Protein AF-A0A9E5LM54-F1 (afdb_monomer_lite)

Foldseek 3Di:
DDDDDDDFDQDPLVVVLVVLVSCVVVVVDDQADKDKDWADPPTPDDDDGDDIDIGGSNSVVSVVPDDD

Radius of gyration: 12.03 Å; chains: 1; bounding box: 26×32×24 Å

Secondary structure (DSSP, 8-state):
---------SSHHHHHHHHHHHHHHTTS--TTSEEEEEE-SSTTS-----EEEEEES-HHHHHHT---

pLDDT: mean 90.58, std 9.54, range [51.66, 96.88]

Sequence (68 aa):
TNCVLSGNKTRFKEAVVSAVRAALAEGLADETEQVVITAGVPFNITGTTNILRVAPCNERMIYAMDPE

Structure (mmCIF, N/CA/C/O backbone):
data_AF-A0A9E5LM54-F1
#
_entry.id   AF-A0A9E5LM54-F1
#
loop_
_atom_site.group_PDB
_atom_site.id
_atom_site.type_symbol
_atom_site.label_atom_id
_atom_site.label_alt_id
_atom_site.label_comp_id
_atom_site.label_asym_id
_atom_site.label_entity_id
_atom_site.label_seq_id
_atom_site.pdbx_PDB_ins_code
_atom_site.Cartn_x
_atom_site.Cartn_y
_atom_site.Cartn_z
_atom_site.occupancy
_atom_site.B_iso_or_equiv
_atom_site.auth_seq_id
_atom_site.auth_comp_id
_atom_site.auth_asym_id
_atom_site.auth_atom_id
_atom_site.pdbx_PDB_model_num
ATOM 1 N N . THR A 1 1 ? 0.900 -15.686 9.777 1.00 63.53 1 THR A N 1
ATOM 2 C CA . THR A 1 1 ? 0.895 -15.999 8.333 1.00 63.53 1 THR A CA 1
ATOM 3 C C . THR A 1 1 ? -0.362 -15.399 7.739 1.00 63.53 1 THR A C 1
ATOM 5 O O . THR A 1 1 ? -1.427 -15.966 7.909 1.00 63.53 1 THR A O 1
ATOM 8 N N . ASN A 1 2 ? -0.254 -14.214 7.140 1.00 89.12 2 ASN A N 1
ATOM 9 C CA . ASN A 1 2 ? -1.333 -13.537 6.415 1.00 89.12 2 ASN A CA 1
ATOM 10 C C . ASN A 1 2 ? -0.730 -13.081 5.076 1.00 89.12 2 ASN A C 1
ATOM 12 O O . ASN A 1 2 ? 0.389 -12.564 5.063 1.00 89.12 2 ASN A O 1
ATOM 16 N N . CYS A 1 3 ? -1.407 -13.368 3.966 1.00 94.50 3 CYS A N 1
ATOM 17 C CA . CYS A 1 3 ? -0.974 -12.983 2.631 1.00 94.50 3 CYS A CA 1
ATOM 18 C C . CYS A 1 3 ? -2.199 -12.600 1.805 1.00 94.50 3 CYS A C 1
ATOM 20 O O . CYS A 1 3 ? -3.116 -13.402 1.645 1.00 94.50 3 CYS A O 1
ATOM 22 N N . VAL A 1 4 ? -2.176 -11.389 1.254 1.00 95.56 4 VAL A N 1
ATOM 23 C CA . VAL A 1 4 ? -3.231 -10.870 0.387 1.00 95.56 4 VAL A CA 1
ATOM 24 C C . VAL A 1 4 ? -2.654 -10.695 -1.009 1.00 95.56 4 VAL A C 1
ATOM 26 O O . VAL A 1 4 ? -1.650 -10.006 -1.204 1.00 95.56 4 VAL A O 1
ATOM 29 N N . LEU A 1 5 ? -3.285 -11.335 -1.991 1.00 94.94 5 LEU A N 1
ATOM 30 C CA . LEU A 1 5 ? -2.901 -11.177 -3.387 1.00 94.94 5 LEU A CA 1
ATOM 31 C C . LEU A 1 5 ? -3.315 -9.787 -3.873 1.00 94.94 5 LEU A C 1
ATOM 33 O O . LEU A 1 5 ? -4.450 -9.355 -3.686 1.00 94.94 5 LEU A O 1
ATOM 37 N N . SER A 1 6 ? -2.395 -9.097 -4.541 1.00 92.94 6 SER A N 1
ATOM 38 C CA . SER A 1 6 ? -2.680 -7.843 -5.235 1.00 92.94 6 SER A CA 1
ATOM 39 C C . SER A 1 6 ? -2.243 -7.942 -6.693 1.00 92.94 6 SER A C 1
ATOM 41 O O . SER A 1 6 ? -1.369 -8.739 -7.032 1.00 92.94 6 SER A O 1
ATOM 43 N N . GLY A 1 7 ? -2.872 -7.154 -7.566 1.00 91.81 7 GLY A N 1
ATOM 44 C CA . GLY A 1 7 ? -2.455 -7.061 -8.966 1.00 91.81 7 GLY A CA 1
ATOM 45 C C . GLY A 1 7 ? -1.078 -6.409 -9.123 1.00 91.81 7 GLY A C 1
ATOM 46 O O . GLY A 1 7 ? -0.586 -5.749 -8.205 1.00 91.81 7 GLY A O 1
ATOM 47 N N . ASN A 1 8 ? -0.489 -6.555 -10.313 1.00 91.50 8 ASN A N 1
ATOM 48 C CA . ASN A 1 8 ? 0.811 -5.973 -10.649 1.00 91.50 8 ASN A CA 1
ATOM 49 C C . ASN A 1 8 ? 0.850 -4.470 -10.351 1.00 91.50 8 ASN A C 1
ATOM 51 O O . ASN A 1 8 ? -0.111 -3.746 -10.620 1.00 91.50 8 ASN A O 1
ATOM 55 N N . LYS A 1 9 ? 1.979 -4.007 -9.813 1.00 92.44 9 LYS A N 1
ATOM 56 C CA . LYS A 1 9 ? 2.214 -2.595 -9.496 1.00 92.44 9 LYS A CA 1
ATOM 57 C C . LYS A 1 9 ? 3.261 -2.030 -10.434 1.00 92.44 9 LYS A C 1
ATOM 59 O O . LYS A 1 9 ? 4.219 -2.718 -10.790 1.00 92.44 9 LYS A O 1
ATOM 64 N N . THR A 1 10 ? 3.071 -0.778 -10.821 1.00 89.94 10 THR A N 1
ATOM 65 C CA . THR A 1 10 ? 4.040 -0.040 -11.643 1.00 89.94 10 THR A CA 1
ATOM 66 C C . THR A 1 10 ? 4.566 1.183 -10.907 1.00 89.94 10 THR A C 1
ATOM 68 O O . THR A 1 10 ? 5.739 1.527 -11.042 1.00 89.94 10 THR A O 1
ATOM 71 N N . ARG A 1 11 ? 3.730 1.794 -10.058 1.00 88.62 11 ARG A N 1
ATOM 72 C CA . ARG A 1 11 ? 4.097 2.939 -9.222 1.00 88.62 11 ARG A CA 1
ATOM 73 C C . ARG A 1 11 ? 4.082 2.578 -7.747 1.00 88.62 11 ARG A C 1
ATOM 75 O O . ARG A 1 11 ? 3.254 1.802 -7.277 1.00 88.62 11 ARG A O 1
ATOM 82 N N . PHE A 1 12 ? 4.965 3.222 -6.988 1.00 88.81 12 PHE A N 1
ATOM 83 C CA . PHE A 1 12 ? 5.084 2.974 -5.552 1.00 88.81 12 PHE A CA 1
ATOM 84 C C . PHE A 1 12 ? 3.806 3.347 -4.789 1.00 88.81 12 PHE A C 1
ATOM 86 O O . PHE A 1 12 ? 3.359 2.590 -3.930 1.00 88.81 12 PHE A O 1
ATOM 93 N N . LYS A 1 13 ? 3.142 4.440 -5.188 1.00 89.81 13 LYS A N 1
ATOM 94 C CA . LYS A 1 13 ? 1.843 4.862 -4.641 1.00 89.81 13 LYS A CA 1
ATOM 95 C C . LYS A 1 13 ? 0.779 3.756 -4.721 1.00 89.81 13 LYS A C 1
ATOM 97 O O . LYS A 1 13 ? 0.063 3.526 -3.753 1.00 89.81 13 LYS A O 1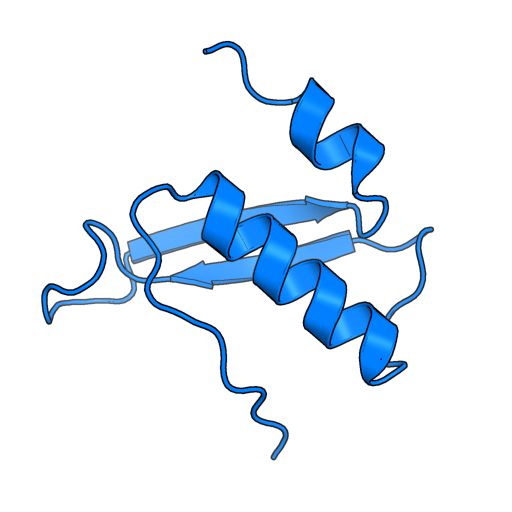
ATOM 102 N N . GLU A 1 14 ? 0.704 3.024 -5.834 1.00 92.69 14 GLU A N 1
ATOM 103 C CA . GLU A 1 14 ? -0.261 1.926 -6.012 1.00 92.69 14 GLU A CA 1
ATOM 104 C C . GLU A 1 14 ? 0.004 0.764 -5.050 1.00 92.69 14 GLU A C 1
ATOM 106 O O . GLU A 1 14 ? -0.936 0.117 -4.583 1.00 92.69 14 GLU A O 1
ATOM 111 N N . ALA A 1 15 ? 1.280 0.487 -4.764 1.00 93.50 15 ALA A N 1
ATOM 112 C CA . ALA A 1 15 ? 1.678 -0.531 -3.800 1.00 93.50 15 ALA A CA 1
ATOM 113 C C . ALA A 1 15 ? 1.299 -0.114 -2.371 1.00 93.50 15 ALA A C 1
ATOM 115 O O . ALA A 1 15 ? 0.729 -0.921 -1.639 1.00 93.50 15 ALA A O 1
ATOM 116 N N . VAL A 1 16 ? 1.526 1.155 -2.010 1.00 94.50 16 VAL A N 1
ATOM 117 C CA . VAL A 1 16 ? 1.147 1.715 -0.701 1.00 94.50 16 VAL A CA 1
ATOM 118 C C . VAL A 1 16 ? -0.364 1.628 -0.478 1.00 94.50 16 VAL A C 1
ATOM 120 O O . VAL A 1 16 ? -0.801 1.083 0.533 1.00 94.50 16 VAL A O 1
ATOM 123 N N . VAL A 1 17 ? -1.170 2.079 -1.445 1.00 94.69 17 VAL A N 1
ATOM 124 C CA . VAL A 1 17 ? -2.641 2.009 -1.357 1.00 94.69 17 VAL A CA 1
ATOM 125 C C . VAL A 1 17 ? -3.120 0.559 -1.241 1.00 94.69 17 VAL A C 1
ATOM 127 O O . VAL A 1 17 ? -4.013 0.259 -0.454 1.00 94.69 17 VAL A O 1
ATOM 130 N N . SER A 1 18 ? -2.511 -0.365 -1.989 1.00 95.62 18 SER A N 1
ATOM 131 C CA . SER A 1 18 ? -2.873 -1.785 -1.923 1.00 95.62 18 SER A CA 1
ATOM 132 C C . SER A 1 18 ? -2.565 -2.411 -0.563 1.00 95.62 18 SER A C 1
ATOM 134 O O . SER A 1 18 ? -3.358 -3.216 -0.084 1.00 95.62 18 SER A O 1
ATOM 136 N N . ALA A 1 19 ? -1.431 -2.052 0.044 1.00 95.94 19 ALA A N 1
ATOM 137 C CA . ALA A 1 19 ? -1.038 -2.542 1.361 1.00 95.94 19 ALA A CA 1
ATOM 138 C C . ALA A 1 19 ? -1.981 -2.022 2.455 1.00 95.94 19 ALA A C 1
ATOM 140 O O . ALA A 1 19 ? -2.435 -2.798 3.291 1.00 95.94 19 ALA A O 1
ATOM 141 N N . VAL A 1 20 ? -2.334 -0.734 2.402 1.00 96.44 20 VAL A N 1
ATOM 142 C CA . VAL A 1 20 ? -3.285 -0.119 3.338 1.00 96.44 20 VAL A CA 1
ATOM 143 C C . VAL A 1 20 ? -4.671 -0.757 3.225 1.00 96.44 20 VAL A C 1
ATOM 145 O O . VAL A 1 20 ? -5.236 -1.164 4.235 1.00 96.44 20 VAL A O 1
ATOM 148 N N . ARG A 1 21 ? -5.192 -0.943 2.004 1.00 95.81 21 ARG A N 1
ATOM 149 C CA . ARG A 1 21 ? -6.480 -1.627 1.789 1.00 95.81 21 ARG A CA 1
ATOM 150 C C . ARG A 1 21 ? -6.499 -3.038 2.356 1.00 95.81 21 ARG A C 1
ATOM 152 O O . ARG A 1 21 ? -7.492 -3.429 2.957 1.00 95.81 21 ARG A O 1
ATOM 159 N N . ALA A 1 22 ? -5.417 -3.790 2.163 1.00 96.62 22 ALA A N 1
ATOM 160 C CA . ALA A 1 22 ? -5.293 -5.132 2.715 1.00 96.62 22 ALA A CA 1
ATOM 161 C C . ALA A 1 22 ? -5.288 -5.109 4.252 1.00 96.62 22 ALA A C 1
ATOM 163 O O . ALA A 1 22 ? -6.009 -5.886 4.867 1.00 96.62 22 ALA A O 1
ATOM 164 N N . ALA A 1 23 ? -4.538 -4.191 4.871 1.00 96.44 23 ALA A N 1
ATOM 165 C CA . ALA A 1 23 ? -4.484 -4.063 6.328 1.00 96.44 23 ALA A CA 1
ATOM 166 C C . ALA A 1 23 ? -5.855 -3.726 6.940 1.00 96.44 23 ALA A C 1
ATOM 168 O O . ALA A 1 23 ? -6.245 -4.345 7.928 1.00 96.44 23 ALA A O 1
ATOM 169 N N . LEU A 1 24 ? -6.600 -2.803 6.321 1.00 96.00 24 LEU A N 1
ATOM 170 C CA . LEU A 1 24 ? -7.953 -2.437 6.749 1.00 96.00 24 LEU A CA 1
ATOM 171 C C . LEU A 1 24 ? -8.948 -3.593 6.558 1.00 96.00 24 LEU A C 1
ATOM 173 O O . LEU A 1 24 ? -9.716 -3.903 7.464 1.00 96.00 24 LEU A O 1
ATOM 177 N N . ALA A 1 25 ? -8.934 -4.248 5.391 1.00 96.25 25 ALA A N 1
ATOM 178 C CA . ALA A 1 25 ? -9.866 -5.334 5.072 1.00 96.25 25 ALA A CA 1
ATOM 179 C C . ALA A 1 25 ? -9.688 -6.560 5.983 1.00 96.25 25 ALA A C 1
ATOM 181 O O . ALA A 1 25 ? -10.665 -7.222 6.322 1.00 96.25 25 ALA A O 1
ATOM 182 N N . GLU A 1 26 ? -8.454 -6.835 6.400 1.00 96.19 26 GLU A N 1
ATOM 183 C CA . GLU A 1 26 ? -8.114 -7.919 7.326 1.00 96.19 26 GLU A CA 1
ATOM 184 C C . GLU A 1 26 ? -8.289 -7.521 8.806 1.00 96.19 26 GLU A C 1
ATOM 186 O O . GLU A 1 26 ? -8.062 -8.343 9.694 1.00 96.19 26 GLU A O 1
ATOM 191 N N . GLY A 1 27 ? -8.675 -6.269 9.095 1.00 96.00 27 GLY A N 1
ATOM 192 C CA . GLY A 1 27 ? -8.843 -5.759 10.460 1.00 96.00 27 GLY A CA 1
ATOM 193 C C . GLY A 1 27 ? -7.536 -5.677 11.255 1.00 96.00 27 GLY A C 1
ATOM 194 O O . GLY A 1 27 ? -7.557 -5.754 12.481 1.00 96.00 27 GLY A O 1
ATOM 195 N N . LEU A 1 28 ? -6.397 -5.565 10.564 1.00 95.50 28 LEU A N 1
ATOM 196 C CA . LEU A 1 28 ? -5.068 -5.460 11.177 1.00 95.50 28 LEU A CA 1
ATOM 197 C C . LEU A 1 28 ? -4.731 -4.032 11.611 1.00 95.50 28 LEU A C 1
ATOM 199 O O . LEU A 1 28 ? -3.837 -3.855 12.435 1.00 95.50 28 LEU A O 1
ATOM 203 N N . ALA A 1 29 ? -5.399 -3.047 11.017 1.00 96.56 29 ALA A N 1
ATOM 204 C CA . ALA A 1 29 ? -5.285 -1.642 11.366 1.00 96.56 29 ALA A CA 1
ATOM 205 C C . ALA A 1 29 ? -6.612 -0.920 11.092 1.00 96.56 29 ALA A C 1
ATOM 207 O O . ALA A 1 29 ? -7.446 -1.426 10.334 1.00 96.56 29 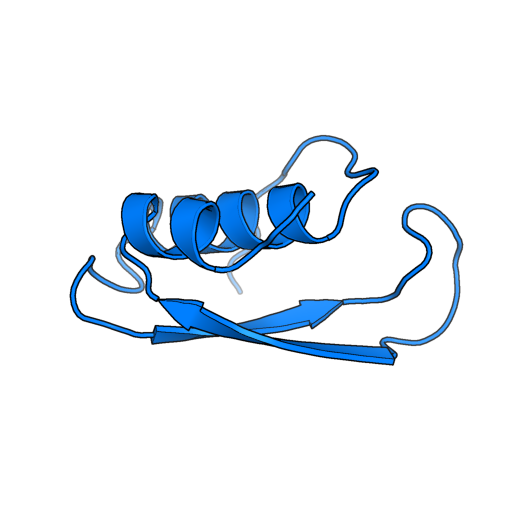ALA A O 1
ATOM 208 N N . ASP A 1 30 ? -6.780 0.277 11.648 1.00 96.50 30 ASP A N 1
ATOM 209 C CA . ASP A 1 30 ? -7.864 1.204 11.300 1.00 96.50 30 ASP A CA 1
ATOM 210 C C . ASP A 1 30 ? -7.349 2.501 10.642 1.00 96.50 30 ASP A C 1
ATOM 212 O O . ASP A 1 30 ? -6.145 2.718 10.497 1.00 96.50 30 ASP A O 1
ATOM 216 N N . GLU A 1 31 ? -8.257 3.374 10.187 1.00 95.44 31 GLU A N 1
ATOM 217 C CA . GLU A 1 31 ? -7.912 4.609 9.460 1.00 95.44 31 GLU A CA 1
ATOM 218 C C . GLU A 1 31 ? -7.094 5.626 10.277 1.00 95.44 31 GLU A C 1
ATOM 220 O O . GLU A 1 31 ? -6.532 6.560 9.695 1.00 95.44 31 GLU A O 1
ATOM 225 N N . THR A 1 32 ? -7.042 5.481 11.603 1.00 96.12 32 THR A N 1
ATOM 226 C CA . THR A 1 32 ? -6.319 6.385 12.509 1.00 96.12 32 THR A CA 1
ATOM 227 C C . THR A 1 32 ? -4.854 5.997 12.692 1.00 96.12 32 THR A C 1
ATOM 229 O O . THR A 1 32 ? -4.052 6.802 13.171 1.00 96.12 32 THR A O 1
ATOM 232 N N . GLU A 1 33 ? -4.486 4.792 12.265 1.00 96.88 33 GLU A N 1
ATOM 233 C CA . GLU A 1 33 ? -3.155 4.232 12.445 1.00 96.88 33 GLU A CA 1
ATOM 234 C C . GLU A 1 33 ? -2.240 4.462 11.232 1.00 96.88 33 GLU A C 1
ATOM 236 O O . GLU A 1 33 ? -2.623 4.988 10.178 1.00 96.88 33 GLU A O 1
ATOM 241 N N . GLN A 1 34 ? -0.973 4.081 11.399 1.00 96.06 34 GLN A N 1
ATOM 242 C CA . GLN A 1 34 ? 0.041 4.118 10.351 1.00 96.06 34 GLN A CA 1
ATOM 243 C C . GLN A 1 34 ? 0.652 2.737 10.154 1.00 96.06 34 GLN A C 1
ATOM 245 O O . GLN A 1 34 ? 0.829 1.975 11.102 1.00 96.06 34 GLN A O 1
ATOM 250 N N . VAL A 1 35 ? 1.052 2.452 8.918 1.00 95.69 35 VAL A N 1
ATOM 251 C CA . VAL A 1 35 ? 1.710 1.202 8.537 1.00 95.69 35 VAL A CA 1
ATOM 252 C C . VAL A 1 35 ? 3.097 1.466 7.968 1.00 95.69 35 VAL A C 1
ATOM 254 O O . VAL A 1 35 ? 3.328 2.440 7.245 1.00 95.69 35 VAL A O 1
ATOM 257 N N . VAL A 1 36 ? 4.030 0.567 8.282 1.00 96.75 36 VAL A N 1
ATOM 258 C CA . VAL A 1 36 ? 5.363 0.531 7.675 1.00 96.75 36 VAL A CA 1
ATOM 259 C C . VAL A 1 36 ? 5.335 -0.456 6.519 1.00 96.75 36 VAL A C 1
ATOM 261 O O . VAL A 1 36 ? 5.070 -1.642 6.696 1.00 96.75 36 VAL A O 1
ATOM 264 N N . ILE A 1 37 ? 5.623 0.042 5.325 1.00 95.62 37 ILE A N 1
ATOM 265 C CA . ILE A 1 37 ? 5.599 -0.721 4.083 1.00 95.62 37 ILE A CA 1
ATOM 266 C C . ILE A 1 37 ? 7.028 -0.869 3.592 1.00 95.62 37 ILE A C 1
ATOM 268 O O . ILE A 1 37 ? 7.767 0.113 3.515 1.00 95.62 37 ILE A O 1
ATOM 272 N N . THR A 1 38 ? 7.404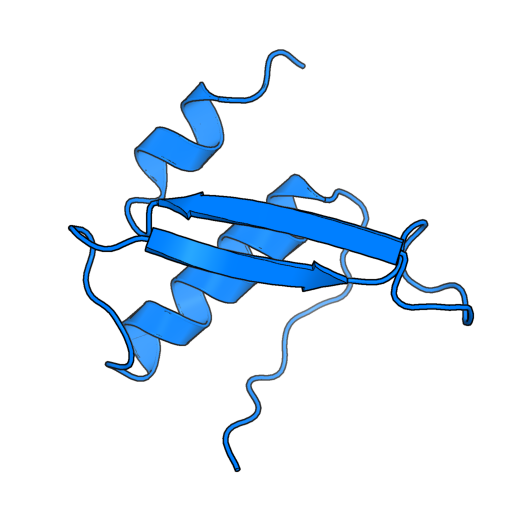 -2.089 3.222 1.00 95.50 38 THR A N 1
ATOM 273 C CA . THR A 1 38 ? 8.697 -2.389 2.612 1.00 95.50 38 THR A CA 1
ATOM 274 C C . THR A 1 38 ? 8.503 -3.098 1.277 1.00 95.50 38 THR A C 1
ATOM 276 O O . THR A 1 38 ? 7.586 -3.906 1.131 1.00 95.50 38 THR A O 1
ATOM 279 N N . ALA A 1 39 ? 9.322 -2.763 0.281 1.00 93.38 39 ALA A N 1
ATOM 280 C CA . ALA A 1 39 ? 9.233 -3.342 -1.057 1.00 93.38 39 ALA A CA 1
ATOM 281 C C . ALA A 1 39 ? 10.590 -3.315 -1.779 1.00 93.38 39 ALA A C 1
ATOM 283 O O . ALA A 1 39 ? 11.553 -2.716 -1.299 1.00 93.38 39 ALA A O 1
ATOM 284 N N . GLY A 1 40 ? 10.656 -3.970 -2.939 1.00 93.50 40 GLY A N 1
ATOM 285 C CA . GLY A 1 40 ? 11.743 -3.833 -3.907 1.00 93.50 40 GLY A CA 1
ATOM 286 C C . GLY A 1 40 ? 11.274 -3.028 -5.118 1.00 93.50 40 GLY A C 1
ATOM 287 O O . GLY A 1 40 ? 10.262 -3.379 -5.727 1.00 93.50 40 GLY A O 1
ATOM 288 N N . VAL A 1 41 ? 11.988 -1.954 -5.457 1.00 91.38 41 VAL A N 1
ATOM 289 C CA . VAL A 1 41 ? 11.762 -1.155 -6.673 1.00 91.38 41 VAL A CA 1
ATOM 290 C C . VAL A 1 41 ? 13.029 -1.128 -7.544 1.00 91.38 41 VAL A C 1
ATOM 292 O O . VAL A 1 41 ? 14.132 -1.110 -6.989 1.00 91.38 41 VAL A O 1
ATOM 295 N N . PRO A 1 42 ? 12.920 -1.095 -8.888 1.00 91.62 42 PRO A N 1
ATOM 296 C CA . PRO A 1 42 ? 11.692 -1.074 -9.694 1.00 91.62 42 PRO A CA 1
ATOM 297 C C . PRO A 1 42 ? 10.855 -2.359 -9.568 1.00 91.62 42 PRO A C 1
ATOM 299 O O . PRO A 1 42 ? 11.390 -3.448 -9.380 1.00 91.62 42 PRO A O 1
ATOM 302 N N . PHE A 1 43 ? 9.528 -2.221 -9.639 1.00 89.25 43 PHE A N 1
ATOM 303 C CA . PHE A 1 43 ? 8.616 -3.359 -9.494 1.00 89.25 43 PHE A CA 1
ATOM 304 C C . PHE A 1 43 ? 8.788 -4.384 -10.616 1.00 89.25 43 PHE A C 1
ATOM 306 O O . PHE A 1 43 ? 9.176 -4.048 -11.734 1.00 89.25 43 PHE A O 1
ATOM 313 N N . ASN A 1 44 ? 8.407 -5.630 -10.319 1.00 85.81 44 ASN A N 1
ATOM 314 C CA . ASN A 1 44 ? 8.423 -6.762 -11.253 1.00 85.81 44 ASN A CA 1
ATOM 315 C C . ASN A 1 44 ? 9.828 -7.141 -11.760 1.00 85.81 44 ASN A C 1
ATOM 317 O O . ASN A 1 44 ? 9.956 -7.861 -12.747 1.00 85.81 44 ASN A O 1
ATOM 321 N N . ILE A 1 45 ? 10.879 -6.686 -11.073 1.00 91.00 45 ILE A N 1
ATOM 322 C CA . ILE A 1 45 ? 12.269 -7.077 -11.304 1.00 91.00 45 ILE A CA 1
ATOM 323 C C . ILE A 1 45 ? 12.784 -7.715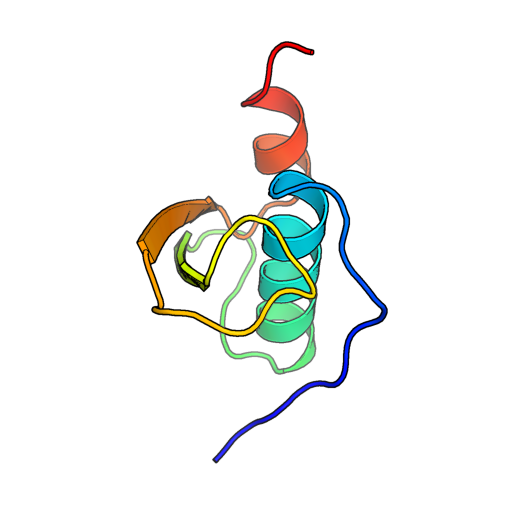 -10.015 1.00 91.00 45 ILE A C 1
ATOM 325 O O . ILE A 1 45 ? 12.702 -7.121 -8.940 1.00 91.00 45 ILE A O 1
ATOM 329 N N . THR A 1 46 ? 13.290 -8.946 -10.104 1.00 89.69 46 THR A N 1
ATOM 330 C CA . THR A 1 46 ? 13.877 -9.632 -8.948 1.00 89.69 46 THR A CA 1
ATOM 331 C C . THR A 1 46 ? 15.126 -8.890 -8.481 1.00 89.69 46 THR A C 1
ATOM 333 O O . THR A 1 46 ? 15.990 -8.537 -9.280 1.00 89.69 46 THR A O 1
ATOM 336 N N . GLY A 1 47 ? 15.237 -8.678 -7.174 1.00 91.44 47 GLY A N 1
ATOM 337 C CA . GLY A 1 47 ? 16.334 -7.943 -6.562 1.00 91.44 47 GLY A CA 1
ATOM 338 C C . GLY A 1 47 ? 16.243 -8.004 -5.044 1.00 91.44 47 GLY A C 1
ATOM 339 O O . GLY A 1 47 ? 15.780 -8.997 -4.483 1.00 91.44 47 GLY A O 1
ATOM 340 N N . THR A 1 48 ? 16.674 -6.936 -4.379 1.00 94.06 48 THR A N 1
ATOM 341 C CA . THR A 1 48 ? 16.582 -6.796 -2.923 1.00 94.06 48 THR A CA 1
ATOM 342 C C . THR A 1 48 ? 15.383 -5.942 -2.518 1.00 94.06 48 THR A C 1
ATOM 344 O O . THR A 1 48 ? 14.910 -5.091 -3.272 1.00 94.06 48 THR A O 1
ATOM 347 N N . THR A 1 49 ? 14.899 -6.143 -1.293 1.00 95.12 49 THR A N 1
ATOM 348 C CA . THR A 1 49 ? 13.965 -5.215 -0.649 1.00 95.12 49 THR A CA 1
ATOM 349 C C . THR A 1 49 ? 14.729 -3.947 -0.283 1.00 95.12 49 THR A C 1
ATOM 351 O O . THR A 1 49 ? 15.629 -3.990 0.554 1.00 95.12 49 THR A O 1
ATOM 354 N N . ASN A 1 50 ? 14.421 -2.834 -0.941 1.00 94.25 50 ASN A N 1
ATOM 355 C CA . ASN A 1 50 ? 15.280 -1.649 -0.952 1.00 94.25 50 ASN A CA 1
ATOM 356 C C . ASN A 1 50 ? 14.544 -0.326 -0.695 1.00 94.25 50 ASN A C 1
ATOM 358 O O . ASN A 1 50 ? 15.177 0.726 -0.717 1.00 94.25 50 ASN A O 1
ATOM 362 N N . ILE A 1 51 ? 13.237 -0.356 -0.427 1.00 93.31 51 ILE A N 1
ATOM 363 C CA . ILE A 1 51 ? 12.467 0.832 -0.049 1.00 93.31 51 ILE A CA 1
ATOM 364 C C . ILE A 1 51 ? 11.638 0.575 1.211 1.00 93.31 51 ILE A C 1
ATOM 366 O O . ILE A 1 51 ? 11.126 -0.527 1.430 1.00 93.31 51 ILE A O 1
ATOM 370 N N . LEU A 1 52 ? 11.510 1.615 2.037 1.00 94.88 52 LEU A N 1
ATOM 371 C CA . LEU A 1 52 ? 10.648 1.666 3.213 1.00 94.88 52 LEU A CA 1
ATOM 372 C C . LEU A 1 52 ? 9.818 2.953 3.176 1.00 94.88 52 LEU A C 1
ATOM 374 O O . LEU A 1 52 ? 10.343 4.029 2.892 1.00 94.88 52 LEU A O 1
ATOM 378 N N . ARG A 1 53 ? 8.523 2.853 3.481 1.00 93.19 53 ARG A N 1
ATOM 379 C CA . ARG A 1 53 ? 7.611 3.995 3.598 1.00 93.19 53 ARG A CA 1
ATOM 380 C C . ARG A 1 53 ? 6.719 3.827 4.812 1.00 93.19 53 ARG A C 1
ATOM 382 O O . ARG A 1 53 ? 6.121 2.774 4.992 1.00 93.19 53 ARG A O 1
ATOM 389 N N . VAL A 1 54 ? 6.588 4.891 5.591 1.00 95.12 54 VAL A N 1
ATOM 390 C CA . VAL A 1 54 ? 5.529 5.013 6.594 1.00 95.12 54 VAL A CA 1
ATOM 391 C C . VAL A 1 54 ? 4.351 5.719 5.930 1.00 95.12 54 VAL A C 1
ATOM 393 O O . VAL A 1 54 ? 4.539 6.767 5.305 1.00 95.12 54 VAL A O 1
ATOM 396 N N . ALA A 1 55 ? 3.166 5.119 5.993 1.00 95.19 55 ALA A N 1
ATOM 397 C CA . ALA A 1 55 ? 1.961 5.657 5.375 1.00 95.19 55 ALA A CA 1
ATOM 398 C C . ALA A 1 55 ? 0.782 5.625 6.356 1.00 95.19 55 ALA A C 1
ATOM 400 O O . ALA A 1 55 ? 0.660 4.665 7.118 1.00 95.19 55 ALA A O 1
ATOM 401 N N . PRO A 1 56 ? -0.095 6.642 6.335 1.00 96.25 56 PRO A N 1
ATOM 402 C CA . PRO A 1 56 ? -1.347 6.582 7.072 1.00 96.25 56 PRO A CA 1
ATOM 403 C C . PRO A 1 56 ? -2.293 5.552 6.449 1.00 96.25 56 PRO A C 1
ATOM 405 O O . PRO A 1 56 ? -2.325 5.396 5.227 1.00 96.25 56 PRO A O 1
ATOM 408 N N . CYS A 1 57 ? -3.114 4.911 7.277 1.00 96.00 57 CYS A N 1
ATOM 409 C CA . CYS A 1 57 ? -4.170 4.021 6.799 1.00 96.00 57 CYS A CA 1
ATOM 410 C C . CYS A 1 57 ? -5.342 4.775 6.144 1.00 96.00 57 CYS A C 1
ATOM 412 O O . CYS A 1 57 ? -6.106 4.200 5.374 1.00 96.00 57 CYS A O 1
ATOM 414 N N . ASN A 1 58 ? -5.476 6.081 6.385 1.00 94.62 58 ASN A N 1
ATOM 415 C CA . ASN A 1 58 ? -6.444 6.911 5.675 1.00 94.62 58 ASN A CA 1
ATOM 416 C C . ASN A 1 58 ? -5.994 7.179 4.224 1.00 94.62 58 ASN A C 1
ATOM 418 O O . ASN A 1 58 ? -5.116 8.012 3.974 1.00 94.62 58 ASN A O 1
ATOM 422 N N . GLU A 1 59 ? -6.637 6.524 3.252 1.00 87.50 59 GLU A N 1
ATOM 423 C CA . GLU A 1 59 ? -6.264 6.605 1.831 1.00 87.50 59 GLU A CA 1
ATOM 424 C C . GLU A 1 59 ? -6.213 8.036 1.276 1.00 87.50 59 GLU A C 1
ATOM 426 O O . GLU A 1 59 ? -5.358 8.342 0.443 1.00 87.50 59 GLU A O 1
ATOM 431 N N . ARG A 1 60 ? -7.086 8.941 1.737 1.00 87.38 60 ARG A N 1
ATOM 432 C CA . ARG A 1 60 ? -7.124 10.327 1.234 1.00 87.38 60 ARG A CA 1
ATOM 433 C C . ARG A 1 60 ? -5.823 11.067 1.525 1.00 87.38 60 ARG A C 1
ATOM 435 O O . ARG A 1 60 ? -5.366 11.850 0.695 1.00 87.38 60 ARG A O 1
ATOM 442 N N . MET A 1 61 ? -5.210 10.782 2.673 1.00 87.31 61 MET A N 1
ATOM 443 C CA . MET A 1 61 ? -3.923 11.366 3.045 1.00 87.31 61 MET A CA 1
ATOM 444 C C . MET A 1 61 ? -2.779 10.826 2.177 1.00 87.31 61 MET A C 1
ATOM 446 O O . MET A 1 61 ? -1.844 11.563 1.887 1.00 87.31 61 MET A O 1
ATOM 450 N N . ILE A 1 62 ? -2.873 9.587 1.682 1.00 86.38 62 ILE A N 1
ATOM 451 C CA . ILE A 1 62 ? -1.863 8.993 0.790 1.00 86.38 62 ILE A CA 1
ATOM 452 C C . ILE A 1 62 ? -1.834 9.721 -0.561 1.00 86.38 62 ILE A C 1
ATOM 454 O O . ILE A 1 62 ? -0.759 10.026 -1.076 1.00 86.38 62 ILE A O 1
ATOM 458 N N . TYR A 1 63 ? -3.002 10.042 -1.130 1.00 81.69 63 TYR A N 1
ATOM 459 C CA . TYR A 1 63 ? -3.080 10.762 -2.408 1.00 81.69 63 TYR A CA 1
ATOM 460 C C . TYR A 1 63 ? -2.594 12.211 -2.314 1.00 81.69 63 TYR A C 1
ATOM 462 O O . TYR A 1 63 ? -2.026 12.710 -3.281 1.00 81.69 63 TYR A O 1
ATOM 470 N N . ALA A 1 64 ? -2.777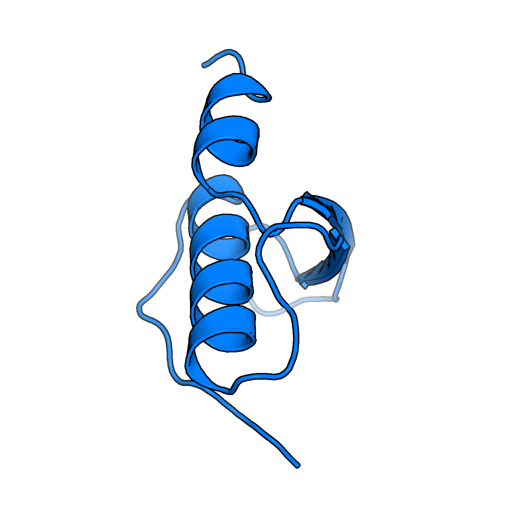 12.860 -1.161 1.00 77.94 64 ALA A N 1
ATOM 471 C CA . ALA A 1 64 ? -2.363 14.244 -0.938 1.00 77.94 64 ALA A CA 1
ATOM 472 C C . ALA A 1 64 ? -0.839 14.423 -0.771 1.00 77.94 64 ALA A C 1
ATOM 474 O O . ALA A 1 64 ? -0.339 15.533 -0.928 1.00 77.94 64 ALA A O 1
ATOM 475 N N . MET A 1 65 ? -0.099 13.359 -0.440 1.00 66.88 65 MET A N 1
ATOM 476 C CA . MET A 1 65 ? 1.332 13.430 -0.101 1.00 66.88 65 MET A CA 1
ATOM 477 C C . MET A 1 65 ? 2.295 13.350 -1.295 1.00 66.88 65 MET A C 1
ATOM 479 O O . MET A 1 65 ? 3.495 13.520 -1.091 1.00 66.88 65 MET A O 1
ATOM 483 N N . ASP A 1 66 ? 1.813 13.090 -2.510 1.00 61.3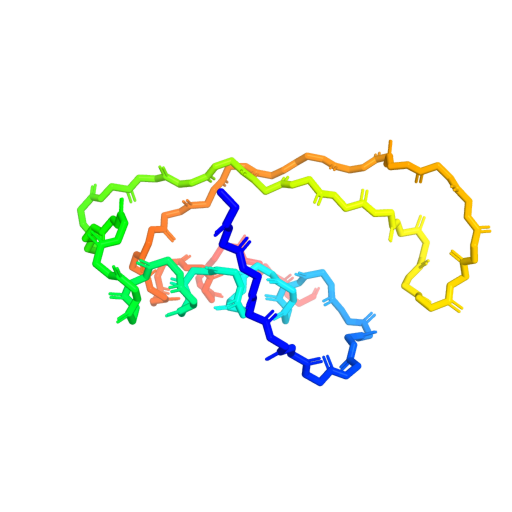4 66 ASP A N 1
ATOM 484 C CA . ASP A 1 66 ? 2.658 13.001 -3.710 1.00 61.34 66 ASP A CA 1
ATOM 485 C C . ASP A 1 66 ? 2.271 14.117 -4.695 1.00 61.34 66 ASP A C 1
ATOM 487 O O . ASP A 1 66 ? 1.211 14.007 -5.327 1.00 61.34 66 ASP A O 1
ATOM 491 N N . PRO A 1 67 ? 3.114 15.155 -4.866 1.00 55.56 67 PRO A N 1
ATOM 492 C CA . PRO A 1 67 ? 3.137 15.935 -6.099 1.00 55.56 67 PRO A CA 1
ATOM 493 C C . PRO A 1 67 ? 3.454 14.979 -7.261 1.00 55.56 67 PRO A C 1
ATOM 495 O O . PRO A 1 67 ? 4.186 14.010 -7.061 1.00 55.56 67 PRO A O 1
ATOM 498 N N . GLU A 1 68 ? 2.853 15.201 -8.429 1.00 51.66 68 GLU A N 1
ATOM 499 C CA . GLU A 1 68 ? 3.000 14.341 -9.619 1.00 51.66 68 GLU A CA 1
ATOM 500 C C . GLU A 1 68 ? 4.438 13.934 -9.966 1.00 51.66 68 GLU A C 1
ATOM 502 O O . GLU A 1 68 ? 5.334 14.809 -9.943 1.00 51.66 68 GLU A O 1
#